Protein AF-A0A6L9ZX50-F1 (afdb_monomer)

Mean predicted aligned error: 3.24 Å

Solvent-accessible surface area (backbone atoms only — not comparable to full-atom values): 5905 Å² total; per-residue (Å²): 108,73,70,60,54,52,48,38,50,58,24,48,79,67,80,41,84,54,72,49,71,52,79,71,46,75,62,56,66,81,46,69,87,58,49,67,60,53,54,52,46,43,59,55,34,51,75,70,76,34,51,67,45,72,50,47,69,59,45,57,71,70,50,54,82,94,50,52,71,63,31,37,46,92,94,71,77,43,61,22,76,63,24,48,53,51,52,51,52,56,48,49,54,54,55,61,77,73,110

Nearest PDB structures (foldseek):
  2j5v-assembly1_A  TM=5.527E-01  e=7.406E-01  Escherichia coli
  2j5t-assembly1_C  TM=6.565E-01  e=1.558E+00  Escherichia coli
  8zpj-assembly1_A-1  TM=4.129E-01  e=9.705E-01  Escherichia coli K-12
  2j5t-assembly1_D  TM=4.198E-01  e=1.783E+00  Escherichia coli

pLDDT: mean 93.79, std 6.46, range [61.06, 98.12]

Secondary structure (DSSP, 8-state):
-HHHHHHHHHHHHTT---EEEEPPPHHHHH--TTHHHHHHHHHHHHHTT-EEEE-HHHHHHHS-GGGGGGTB-SSSS-B-HHHHHHHHHHHHHHHHTT-

Radius of gyration: 14.9 Å; Cα contacts (8 Å, |Δi|>4): 79; chains: 1; bounding box: 34×26×36 Å

Structure (mmCIF, N/CA/C/O backbone):
data_AF-A0A6L9ZX50-F1
#
_entry.id   AF-A0A6L9ZX50-F1
#
loop_
_atom_site.group_PDB
_atom_site.id
_atom_site.type_symbol
_atom_site.label_atom_id
_atom_site.label_alt_id
_atom_site.label_comp_id
_atom_site.label_asym_id
_atom_site.label_entity_id
_atom_site.label_seq_id
_atom_site.pdbx_PDB_ins_code
_atom_site.Cartn_x
_atom_site.Cartn_y
_atom_site.Cartn_z
_atom_site.occupancy
_atom_site.B_iso_or_equiv
_atom_site.auth_seq_id
_atom_site.auth_comp_id
_atom_site.auth_asym_id
_atom_site.auth_atom_id
_atom_site.pdbx_PDB_model_num
ATOM 1 N N . MET A 1 1 ? -9.830 13.287 11.536 1.00 79.94 1 MET A N 1
ATOM 2 C CA . MET A 1 1 ? -10.415 13.506 10.193 1.00 79.94 1 MET A CA 1
ATOM 3 C C . MET A 1 1 ? -11.678 12.660 10.127 1.00 79.94 1 MET A C 1
ATOM 5 O O . MET A 1 1 ? -11.554 11.446 10.211 1.00 79.94 1 MET A O 1
ATOM 9 N N . LYS A 1 2 ? -12.868 13.279 10.061 1.00 90.88 2 LYS A N 1
ATOM 10 C CA . LYS A 1 2 ? -14.145 12.653 10.468 1.00 90.88 2 LYS A CA 1
ATOM 11 C C . LYS A 1 2 ? -14.417 11.275 9.841 1.00 90.88 2 LYS A C 1
ATOM 13 O O . LYS A 1 2 ? -14.756 10.349 10.560 1.00 90.88 2 LYS A O 1
ATOM 18 N N . ILE A 1 3 ? -14.152 11.114 8.543 1.00 95.00 3 ILE A N 1
ATOM 19 C CA . ILE A 1 3 ? -14.390 9.844 7.840 1.00 95.00 3 ILE A CA 1
ATOM 20 C C . ILE A 1 3 ? -13.577 8.665 8.402 1.00 95.00 3 ILE A C 1
ATOM 22 O O . ILE A 1 3 ? -14.107 7.572 8.546 1.00 95.00 3 ILE A O 1
ATOM 26 N N . PHE A 1 4 ? -12.304 8.863 8.758 1.00 95.75 4 PHE A N 1
ATOM 27 C CA . PHE A 1 4 ? -11.476 7.773 9.285 1.00 95.75 4 PHE A CA 1
ATOM 28 C C . PHE A 1 4 ? -11.832 7.419 10.725 1.00 95.75 4 PHE A C 1
ATOM 30 O O . PHE A 1 4 ? -11.737 6.258 11.102 1.00 95.75 4 PHE A O 1
ATOM 37 N N . GLU A 1 5 ? -12.265 8.402 11.512 1.00 94.50 5 GLU A N 1
ATOM 38 C CA . GLU A 1 5 ? -12.755 8.170 12.873 1.00 94.50 5 GLU A CA 1
ATOM 39 C C . GLU A 1 5 ? -14.034 7.324 12.844 1.00 94.50 5 GLU A C 1
ATOM 41 O O . GLU A 1 5 ? -14.103 6.305 13.526 1.00 94.50 5 GLU A O 1
ATOM 46 N N . GLU A 1 6 ? -14.991 7.683 11.984 1.00 96.69 6 GLU A N 1
ATOM 47 C CA . GLU A 1 6 ? -16.233 6.926 11.790 1.00 96.69 6 GLU A CA 1
ATOM 48 C C . GLU A 1 6 ? -15.957 5.506 11.273 1.00 96.69 6 GLU A C 1
ATOM 50 O O . GLU A 1 6 ? -16.519 4.534 11.773 1.00 96.69 6 GLU A O 1
ATOM 55 N N . LEU A 1 7 ? -15.041 5.348 10.310 1.00 97.06 7 LEU A N 1
ATOM 56 C CA . LEU A 1 7 ? -14.644 4.023 9.826 1.00 97.06 7 LEU A CA 1
ATOM 57 C C . LEU A 1 7 ? -13.961 3.189 10.917 1.00 97.06 7 LEU A C 1
ATOM 59 O O . LEU A 1 7 ? -14.174 1.977 10.973 1.00 97.06 7 LEU A O 1
ATOM 63 N N . ALA A 1 8 ? -13.146 3.804 11.775 1.00 96.06 8 ALA A N 1
ATOM 64 C CA . ALA A 1 8 ? -12.495 3.107 12.878 1.00 96.06 8 ALA A CA 1
ATOM 65 C C . ALA A 1 8 ? -13.513 2.643 13.930 1.00 96.06 8 ALA A C 1
ATOM 67 O O . ALA A 1 8 ? -13.391 1.530 14.439 1.00 96.06 8 ALA A O 1
ATOM 68 N N . GLU A 1 9 ? -14.528 3.460 14.221 1.00 96.44 9 GLU A N 1
ATOM 69 C CA . GLU A 1 9 ? -15.642 3.101 15.105 1.00 96.44 9 GLU A CA 1
ATOM 70 C C . GLU A 1 9 ? -16.446 1.927 14.534 1.00 96.44 9 GLU A C 1
ATOM 72 O O . GLU A 1 9 ? -16.561 0.892 15.187 1.00 96.44 9 GLU A O 1
ATOM 77 N N . ILE A 1 10 ? -16.866 2.010 13.266 1.00 97.44 10 ILE A N 1
ATOM 78 C CA . ILE A 1 10 ? -17.604 0.932 12.585 1.00 97.44 10 ILE A CA 1
ATOM 79 C C . ILE A 1 10 ? -16.823 -0.390 12.590 1.00 97.44 10 ILE A C 1
ATOM 81 O O . ILE A 1 10 ? -17.414 -1.460 12.751 1.00 97.44 10 ILE A O 1
ATOM 85 N N . ASN A 1 11 ? -15.505 -0.350 12.368 1.00 97.56 11 ASN A N 1
ATOM 86 C CA . ASN A 1 11 ? -14.684 -1.561 12.395 1.00 97.56 11 ASN A CA 1
ATOM 87 C C . ASN A 1 11 ? -14.562 -2.122 13.816 1.00 97.56 11 ASN A C 1
ATOM 89 O O . ASN A 1 11 ? -14.713 -3.331 13.996 1.00 97.56 11 ASN A O 1
ATOM 93 N N . ARG A 1 12 ? -14.385 -1.264 14.826 1.00 95.88 12 ARG A N 1
ATOM 94 C CA . ARG A 1 12 ? -14.333 -1.681 16.233 1.00 95.88 12 ARG A CA 1
ATOM 95 C C . ARG A 1 12 ? -15.629 -2.358 16.675 1.00 95.88 12 ARG A C 1
ATOM 97 O O . ARG A 1 12 ? -15.565 -3.415 17.297 1.00 95.88 12 ARG A O 1
ATOM 104 N N . ASP A 1 13 ? -16.779 -1.814 16.285 1.00 97.88 13 ASP A N 1
ATOM 105 C CA . ASP A 1 13 ? -18.097 -2.400 16.568 1.00 97.88 13 ASP A CA 1
ATOM 106 C C . ASP A 1 13 ? -18.267 -3.793 15.940 1.00 97.88 13 ASP A C 1
ATOM 108 O O . ASP A 1 13 ? -19.018 -4.631 16.439 1.00 97.88 13 ASP A O 1
ATOM 112 N N . LYS A 1 14 ? -17.530 -4.068 14.859 1.00 97.62 14 LYS A N 1
ATOM 113 C CA . LYS A 1 14 ? -17.471 -5.367 14.174 1.00 97.62 14 LYS A CA 1
ATOM 114 C C . LYS A 1 14 ? -16.318 -6.255 14.647 1.00 97.62 14 LYS A C 1
ATOM 116 O O . LYS A 1 14 ? -16.008 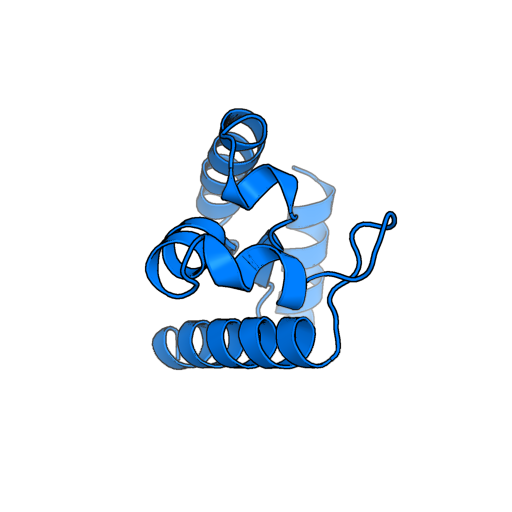-7.244 13.984 1.00 97.62 14 LYS A O 1
ATOM 121 N N . ASN A 1 15 ? -15.663 -5.908 15.755 1.00 96.81 15 ASN A N 1
ATOM 122 C CA . ASN A 1 15 ? -14.480 -6.599 16.268 1.00 96.81 15 ASN A CA 1
ATOM 123 C C . ASN A 1 15 ? -13.367 -6.747 15.205 1.00 96.81 15 ASN A C 1
ATOM 125 O O . ASN A 1 15 ? -12.716 -7.783 15.099 1.00 96.81 15 ASN A O 1
ATOM 129 N N . SER A 1 16 ? -13.211 -5.715 14.372 1.00 95.75 16 SER A N 1
ATOM 130 C CA . SER A 1 16 ? -12.234 -5.615 13.287 1.00 95.75 16 SER A CA 1
ATOM 131 C C . SER A 1 16 ? -11.312 -4.415 13.511 1.00 95.75 16 SER A C 1
ATOM 133 O O . SER A 1 16 ? -11.706 -3.408 14.102 1.00 95.75 16 SER A O 1
ATOM 135 N N . THR A 1 17 ? -10.086 -4.495 13.000 1.00 94.12 17 THR A N 1
ATOM 136 C CA . THR A 1 17 ? -9.115 -3.394 13.054 1.00 94.12 17 THR A CA 1
ATOM 137 C C . THR A 1 17 ? -9.097 -2.658 11.720 1.00 94.12 17 THR A C 1
ATOM 139 O O . THR A 1 17 ? -8.931 -3.280 10.672 1.00 94.12 17 THR A O 1
ATOM 142 N N . LEU A 1 18 ? -9.241 -1.329 11.745 1.00 96.31 18 LEU A N 1
ATOM 143 C CA . LEU A 1 18 ? -9.042 -0.509 10.552 1.00 96.31 18 LEU A CA 1
ATOM 144 C C . LEU A 1 18 ? -7.542 -0.308 10.301 1.00 96.31 18 LEU A C 1
ATOM 146 O O . LEU A 1 18 ? -6.842 0.268 11.134 1.00 96.31 18 LEU A O 1
ATOM 150 N N . VAL A 1 19 ? -7.091 -0.718 9.117 1.00 96.38 19 VAL A N 1
ATOM 151 C CA . VAL A 1 19 ? -5.755 -0.433 8.585 1.00 96.38 19 VAL A CA 1
ATOM 152 C C . VAL A 1 19 ? -5.917 0.398 7.315 1.00 96.38 19 VAL A C 1
ATOM 154 O O . VAL A 1 19 ? -6.666 0.021 6.415 1.00 96.38 19 VAL A O 1
ATOM 157 N N . VAL A 1 20 ? -5.239 1.542 7.246 1.00 96.75 20 VAL A N 1
ATOM 158 C CA . VAL A 1 20 ? -5.212 2.416 6.067 1.00 96.75 20 VAL A CA 1
ATOM 159 C C . VAL A 1 20 ? -3.880 2.224 5.359 1.00 96.75 20 VAL A C 1
ATOM 161 O O . VAL A 1 20 ? -2.832 2.296 5.990 1.00 96.75 20 VAL A O 1
ATOM 164 N N . ILE A 1 21 ? -3.912 1.986 4.051 1.00 96.00 21 ILE A N 1
ATOM 165 C CA . ILE A 1 21 ? -2.718 1.665 3.266 1.00 96.00 21 ILE A CA 1
ATOM 166 C C . ILE A 1 21 ? -2.558 2.706 2.164 1.00 96.00 21 ILE A C 1
ATOM 168 O O . ILE A 1 21 ? -3.503 2.969 1.418 1.00 96.00 21 ILE A O 1
ATOM 172 N N . TYR A 1 22 ? -1.360 3.270 2.040 1.00 95.12 22 TYR A N 1
ATOM 173 C CA . TYR A 1 22 ? -0.955 4.028 0.866 1.00 95.12 22 TYR A CA 1
ATOM 174 C C . TYR A 1 22 ? -0.285 3.087 -0.134 1.00 95.12 22 TYR A C 1
ATOM 176 O O . TYR A 1 22 ? 0.826 2.596 0.083 1.00 95.12 22 TYR A O 1
ATOM 184 N N . LEU A 1 23 ? -0.992 2.833 -1.232 1.00 94.00 23 LEU A N 1
ATOM 185 C CA . LEU A 1 23 ? -0.516 2.020 -2.341 1.00 94.00 23 LEU A CA 1
ATOM 186 C C . LEU A 1 23 ? 0.341 2.879 -3.291 1.00 94.00 23 LEU A C 1
ATOM 188 O O . LEU A 1 23 ? -0.169 3.873 -3.812 1.00 94.00 23 LEU A O 1
ATOM 192 N N . PRO A 1 24 ? 1.625 2.532 -3.520 1.00 93.50 24 PRO A N 1
ATOM 193 C CA . PRO A 1 24 ? 2.521 3.330 -4.353 1.00 93.50 24 PRO A CA 1
ATOM 194 C C . PRO A 1 24 ? 2.079 3.400 -5.809 1.00 93.50 24 PRO A C 1
ATOM 196 O O . PRO A 1 24 ? 1.699 2.388 -6.396 1.00 93.50 24 PRO A O 1
ATOM 199 N N . THR A 1 25 ? 2.236 4.563 -6.426 1.00 92.31 25 THR A N 1
ATOM 200 C CA . THR A 1 25 ? 2.161 4.727 -7.880 1.00 92.31 25 THR A CA 1
ATOM 201 C C . THR A 1 25 ? 3.549 4.649 -8.518 1.00 92.31 25 THR A C 1
ATOM 203 O O . THR A 1 25 ? 4.578 4.634 -7.840 1.00 92.31 25 THR A O 1
ATOM 206 N N . ARG A 1 26 ? 3.598 4.645 -9.855 1.00 92.50 26 ARG A N 1
ATOM 207 C CA . ARG A 1 26 ? 4.861 4.733 -10.601 1.00 92.50 26 ARG A CA 1
ATOM 208 C C . ARG A 1 26 ? 5.641 6.005 -10.261 1.00 92.50 26 ARG A C 1
ATOM 210 O O . ARG A 1 26 ? 6.856 5.952 -10.108 1.00 92.50 26 ARG A O 1
ATOM 217 N N . PHE A 1 27 ? 4.955 7.139 -10.130 1.00 91.06 27 PHE A N 1
ATOM 218 C CA . PHE A 1 27 ? 5.595 8.422 -9.826 1.00 91.06 27 PHE A CA 1
ATOM 219 C C . PHE A 1 27 ? 6.239 8.417 -8.444 1.00 91.06 27 PHE A C 1
ATOM 221 O O . PHE A 1 27 ? 7.364 8.883 -8.290 1.00 91.06 27 PHE A O 1
ATOM 228 N N . ASP A 1 28 ? 5.581 7.776 -7.481 1.00 93.31 28 ASP A N 1
ATOM 229 C CA . ASP A 1 28 ? 6.107 7.615 -6.131 1.00 93.31 28 ASP A CA 1
ATOM 230 C C . ASP A 1 28 ? 7.403 6.800 -6.074 1.00 93.31 28 ASP A C 1
ATOM 232 O O . ASP A 1 28 ? 8.129 6.861 -5.086 1.00 93.31 28 ASP A O 1
ATOM 236 N N . TYR A 1 29 ? 7.728 6.014 -7.100 1.00 94.12 29 TYR A N 1
ATOM 237 C CA . TYR A 1 29 ? 9.017 5.336 -7.132 1.00 94.12 29 TYR A CA 1
ATOM 238 C C . TYR A 1 29 ? 10.165 6.327 -7.381 1.00 94.12 29 TYR A C 1
ATOM 240 O O . TYR A 1 29 ? 11.206 6.243 -6.732 1.00 94.12 29 TYR A O 1
ATOM 248 N N . TYR A 1 30 ? 9.962 7.282 -8.292 1.00 92.25 30 TYR A N 1
ATOM 249 C CA . TYR A 1 30 ? 11.009 8.184 -8.781 1.00 92.25 30 TYR A CA 1
ATOM 250 C C . TYR A 1 30 ? 11.062 9.534 -8.064 1.00 92.25 30 TYR A C 1
ATOM 252 O O . TYR A 1 30 ? 12.113 10.175 -8.058 1.00 92.25 30 TYR A O 1
ATOM 260 N N . GLY A 1 31 ? 9.945 9.977 -7.493 1.00 92.50 31 GLY A N 1
ATOM 261 C CA . GLY A 1 31 ? 9.793 11.312 -6.931 1.00 92.50 31 GLY A CA 1
ATOM 262 C C . GLY A 1 31 ? 9.104 11.311 -5.572 1.00 92.50 31 GLY A C 1
ATOM 263 O O . GLY A 1 31 ? 8.565 10.305 -5.122 1.00 92.50 31 GLY A O 1
ATOM 264 N N . ASN A 1 32 ? 9.175 12.449 -4.889 1.00 95.19 32 ASN A N 1
ATOM 265 C CA . ASN A 1 32 ? 8.717 12.640 -3.509 1.00 95.19 32 ASN A CA 1
ATOM 266 C C . ASN A 1 32 ? 7.510 13.593 -3.429 1.00 95.19 32 ASN A C 1
ATOM 268 O O . ASN A 1 32 ? 7.250 14.210 -2.398 1.00 95.19 32 ASN A O 1
ATOM 272 N N . GLU A 1 33 ? 6.780 13.771 -4.529 1.00 93.00 33 GLU A N 1
ATOM 273 C CA . GLU A 1 33 ? 5.680 14.733 -4.640 1.00 93.00 33 GLU A CA 1
ATOM 274 C C . GLU A 1 33 ? 4.528 14.417 -3.671 1.00 93.00 33 GLU A C 1
ATOM 276 O O . GLU A 1 33 ? 3.821 15.324 -3.225 1.00 93.00 33 GLU A O 1
ATOM 281 N N . SER A 1 34 ? 4.352 13.144 -3.312 1.00 93.06 34 SER A N 1
ATOM 282 C CA . SER A 1 34 ? 3.334 12.679 -2.367 1.00 93.06 34 SER A CA 1
ATOM 283 C C . SER A 1 34 ? 3.755 12.771 -0.893 1.00 93.06 34 SER A C 1
ATOM 285 O O . SER A 1 34 ? 2.890 12.642 -0.019 1.00 93.06 34 SER A O 1
ATOM 287 N N . ASP A 1 35 ? 5.034 13.047 -0.588 1.00 95.19 35 ASP A N 1
ATOM 288 C CA . ASP A 1 35 ? 5.589 13.005 0.776 1.00 95.19 35 ASP A CA 1
ATOM 289 C C . ASP A 1 35 ? 4.785 13.862 1.753 1.00 95.19 35 ASP A C 1
ATOM 291 O O . ASP A 1 35 ? 4.450 13.407 2.848 1.00 95.19 35 ASP A O 1
ATOM 295 N N . PHE A 1 36 ? 4.429 15.084 1.343 1.00 95.31 36 PHE A N 1
ATOM 296 C CA . PHE A 1 36 ? 3.680 16.013 2.187 1.00 95.31 36 PHE A CA 1
ATOM 297 C C . PHE A 1 36 ? 2.358 15.405 2.671 1.00 95.31 36 PHE A C 1
ATOM 299 O O . PHE A 1 36 ? 2.063 15.416 3.868 1.00 95.31 36 PHE A O 1
ATOM 306 N N . TRP A 1 37 ? 1.560 14.854 1.754 1.00 92.56 37 TRP A N 1
ATOM 307 C CA . TRP A 1 37 ? 0.247 14.307 2.092 1.00 92.56 37 TRP A CA 1
ATOM 308 C C . TRP A 1 37 ? 0.353 12.999 2.867 1.00 92.56 37 TRP A C 1
ATOM 310 O O . TRP A 1 37 ? -0.398 12.808 3.822 1.00 92.56 37 TRP A O 1
ATOM 320 N N . ARG A 1 38 ? 1.305 12.130 2.517 1.00 95.12 38 ARG A N 1
ATOM 321 C CA . ARG A 1 38 ? 1.565 10.877 3.238 1.00 95.12 38 ARG A CA 1
ATOM 322 C C . ARG A 1 38 ? 1.978 11.115 4.685 1.00 95.12 38 ARG A C 1
ATOM 324 O O . ARG A 1 38 ? 1.390 10.535 5.591 1.00 95.12 38 ARG A O 1
ATOM 331 N N . GLN A 1 39 ? 2.949 12.000 4.912 1.00 95.62 39 GLN A N 1
ATOM 332 C CA . GLN A 1 39 ? 3.426 12.336 6.257 1.00 95.62 39 GLN A CA 1
ATOM 333 C C . GLN A 1 39 ? 2.322 13.019 7.069 1.00 95.62 39 GLN A C 1
ATOM 335 O O . GLN A 1 39 ? 2.129 12.717 8.247 1.00 95.62 39 GLN A O 1
ATOM 340 N N . TYR A 1 40 ? 1.544 13.902 6.434 1.00 95.69 40 TYR A N 1
ATOM 341 C CA . TYR A 1 40 ? 0.368 14.492 7.065 1.00 95.69 40 TYR A CA 1
ATOM 342 C C . TYR A 1 40 ? -0.650 13.421 7.483 1.00 95.69 40 TYR A C 1
ATOM 344 O O . TYR A 1 40 ? -1.132 13.448 8.617 1.00 95.69 40 TYR A O 1
ATOM 352 N N . LEU A 1 41 ? -0.973 12.476 6.593 1.00 95.19 41 LEU A N 1
ATOM 353 C CA . LEU A 1 41 ? -1.903 11.383 6.874 1.00 95.19 41 LEU A CA 1
ATOM 354 C C . LEU A 1 41 ? -1.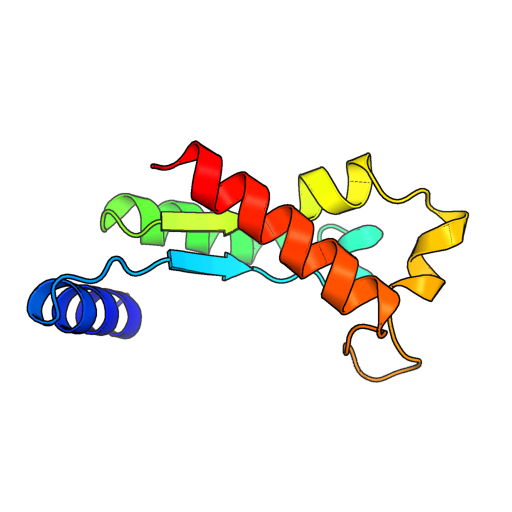393 10.481 7.992 1.00 95.1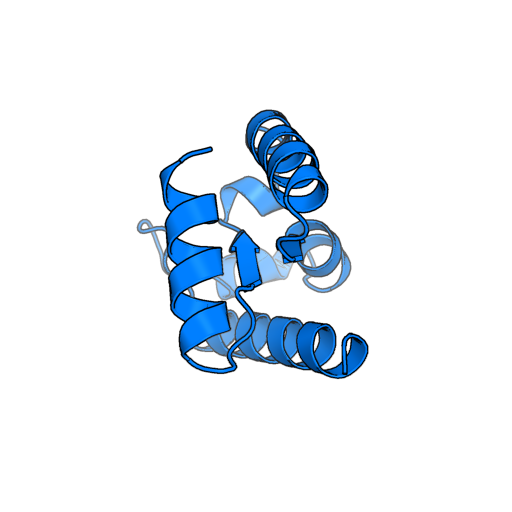9 41 LEU A C 1
ATOM 356 O O . LEU A 1 41 ? -2.163 10.211 8.909 1.00 95.19 41 LEU A O 1
ATOM 360 N N . GLN A 1 42 ? -0.117 10.098 7.967 1.00 95.94 42 GLN A N 1
ATOM 361 C CA . GLN A 1 42 ? 0.513 9.307 9.020 1.00 95.94 42 GLN A CA 1
ATOM 362 C C . GLN A 1 42 ? 0.299 9.954 10.393 1.00 95.94 42 GLN A C 1
ATOM 364 O O . GLN A 1 42 ? -0.342 9.367 11.264 1.00 95.94 42 GLN A O 1
ATOM 369 N N . VAL A 1 43 ? 0.716 11.215 10.553 1.00 96.25 43 VAL A N 1
ATOM 370 C CA . VAL A 1 43 ? 0.580 11.951 11.822 1.00 96.25 43 VAL A CA 1
ATOM 371 C C . VAL A 1 43 ? -0.884 12.062 12.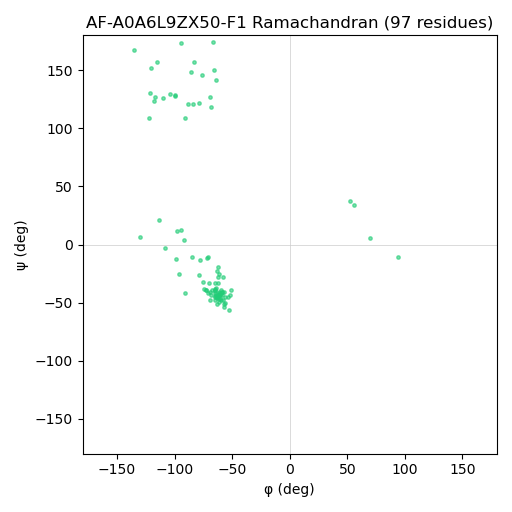258 1.00 96.25 43 VAL A C 1
ATOM 373 O O . VAL A 1 43 ? -1.200 11.978 13.449 1.00 96.25 43 VAL A O 1
ATOM 376 N N . LYS A 1 44 ? -1.809 12.283 11.314 1.00 95.69 44 LYS A N 1
ATOM 377 C CA . LYS A 1 44 ? -3.237 12.377 11.639 1.00 95.69 44 LYS A CA 1
ATOM 378 C C . LYS A 1 44 ? -3.809 11.035 12.072 1.00 95.69 44 LYS A C 1
ATOM 380 O O . LYS A 1 44 ? -4.513 11.012 13.074 1.00 95.69 44 LYS A O 1
ATOM 385 N N . LEU A 1 45 ? -3.542 9.958 11.348 1.00 96.62 45 LEU A N 1
ATOM 386 C CA . LEU A 1 45 ? -4.099 8.634 11.621 1.00 96.62 45 LEU A CA 1
ATOM 387 C C . LEU A 1 45 ? -3.541 8.042 12.918 1.00 96.62 45 LEU A C 1
ATOM 389 O O . LEU A 1 45 ? -4.324 7.589 13.754 1.00 96.62 45 LEU A O 1
ATOM 393 N N . GLU A 1 46 ? -2.233 8.169 13.152 1.00 94.44 46 GLU A N 1
ATOM 394 C CA . GLU A 1 46 ? -1.582 7.721 14.389 1.00 94.44 46 GLU A CA 1
ATOM 395 C C . GLU A 1 46 ? -2.173 8.412 15.625 1.00 94.44 46 GLU A C 1
ATOM 397 O O . GLU A 1 46 ? -2.467 7.756 16.624 1.00 94.44 46 GLU A O 1
ATOM 402 N N . LYS A 1 47 ? -2.465 9.722 15.549 1.00 94.62 47 LYS A N 1
ATOM 403 C CA . LYS A 1 47 ? -3.131 10.458 16.641 1.00 94.62 47 LYS A CA 1
ATOM 404 C C . LYS A 1 47 ? -4.496 9.862 17.018 1.00 94.62 47 LYS A C 1
ATOM 406 O O . LYS A 1 47 ? -4.943 10.020 18.154 1.00 94.62 47 LYS A O 1
ATOM 411 N N . HIS A 1 48 ? -5.168 9.213 16.073 1.00 93.06 48 HIS A N 1
ATOM 412 C CA . HIS A 1 48 ? -6.461 8.562 16.278 1.00 93.06 48 HIS A CA 1
ATOM 413 C C . HIS A 1 48 ? -6.340 7.047 16.526 1.00 93.06 48 HIS A C 1
ATOM 415 O O . HIS A 1 48 ? -7.361 6.364 16.549 1.00 93.06 48 HIS A O 1
ATOM 421 N N . ASN A 1 49 ? -5.126 6.530 16.760 1.00 92.81 49 ASN A N 1
ATOM 422 C CA . ASN A 1 49 ? -4.825 5.100 16.906 1.00 92.81 49 ASN A CA 1
ATOM 423 C C . ASN A 1 49 ? -5.272 4.262 15.695 1.00 92.81 49 ASN A C 1
ATOM 425 O O . ASN A 1 49 ? -5.715 3.125 15.849 1.00 92.81 49 ASN A O 1
ATOM 429 N N . ILE A 1 50 ? -5.197 4.834 14.492 1.00 96.50 50 ILE A N 1
ATOM 430 C CA . ILE A 1 50 ? -5.474 4.129 13.240 1.00 96.50 50 ILE A CA 1
ATOM 431 C C . ILE A 1 50 ? -4.137 3.741 12.621 1.00 96.50 50 ILE A C 1
ATOM 433 O O . ILE A 1 50 ? -3.266 4.592 12.441 1.00 96.50 50 ILE A O 1
ATOM 437 N N . ILE A 1 51 ? -3.988 2.459 12.289 1.00 95.38 51 ILE A N 1
ATOM 438 C CA . ILE A 1 51 ? -2.773 1.936 11.664 1.00 95.38 51 ILE A CA 1
ATOM 439 C C . ILE A 1 51 ? -2.681 2.498 10.244 1.00 95.38 51 ILE A C 1
ATOM 441 O O . ILE A 1 51 ? -3.625 2.369 9.460 1.00 95.38 51 ILE A O 1
ATOM 445 N N . TYR A 1 52 ? -1.540 3.103 9.921 1.00 96.62 52 TYR A N 1
ATOM 446 C CA . TYR A 1 52 ? -1.218 3.594 8.588 1.00 96.62 52 TYR A CA 1
ATOM 447 C C . TYR A 1 52 ? 0.011 2.863 8.049 1.00 96.62 52 TYR A C 1
ATOM 449 O O . TYR A 1 52 ? 1.062 2.862 8.685 1.00 96.62 52 TYR A O 1
ATOM 457 N N . LEU A 1 53 ? -0.140 2.235 6.886 1.00 96.50 53 LEU A N 1
ATOM 458 C CA . LEU A 1 53 ? 0.916 1.523 6.180 1.00 96.50 53 LEU A CA 1
ATOM 459 C C . LEU A 1 53 ? 1.305 2.275 4.916 1.00 96.50 53 LEU A C 1
ATOM 461 O O . LEU A 1 53 ? 0.467 2.544 4.058 1.00 96.50 53 LEU A O 1
ATOM 465 N N . ASP A 1 54 ? 2.593 2.562 4.788 1.00 95.88 54 ASP A N 1
ATOM 466 C CA . ASP A 1 54 ? 3.167 3.257 3.646 1.00 95.88 54 ASP A CA 1
ATOM 467 C C . ASP A 1 54 ? 4.241 2.383 3.007 1.00 95.88 54 ASP A C 1
ATOM 469 O O . ASP A 1 54 ? 5.298 2.174 3.589 1.00 95.88 54 ASP A O 1
ATOM 473 N N . LEU A 1 55 ? 3.959 1.852 1.817 1.00 95.88 55 LEU A N 1
ATOM 474 C CA . LEU A 1 55 ? 4.774 0.787 1.221 1.00 95.88 55 LEU A CA 1
ATOM 475 C C . LEU A 1 55 ? 5.902 1.299 0.312 1.00 95.88 55 LEU A C 1
ATOM 477 O O . LEU A 1 55 ? 6.570 0.509 -0.353 1.00 95.88 55 LEU A O 1
ATOM 481 N N . ILE A 1 56 ? 6.101 2.615 0.207 1.00 95.50 56 ILE A N 1
ATOM 482 C CA . ILE A 1 56 ? 7.006 3.197 -0.802 1.00 95.50 56 ILE A CA 1
ATOM 483 C C . ILE A 1 56 ? 8.473 2.983 -0.451 1.00 95.50 56 ILE A C 1
ATOM 485 O O . ILE A 1 56 ? 9.279 2.744 -1.350 1.00 95.50 56 ILE A O 1
ATOM 489 N N . ALA A 1 57 ? 8.838 3.076 0.829 1.00 95.06 57 ALA A N 1
ATOM 490 C CA . ALA A 1 57 ? 10.227 2.904 1.242 1.00 95.06 57 ALA A CA 1
ATOM 491 C C . ALA A 1 57 ? 10.705 1.477 0.931 1.00 95.06 57 ALA A C 1
ATOM 493 O O . ALA A 1 57 ? 11.763 1.280 0.332 1.00 95.06 57 ALA A O 1
ATOM 494 N N . GLU A 1 58 ? 9.884 0.486 1.263 1.00 96.31 58 GLU A N 1
ATOM 495 C CA . GLU A 1 58 ? 10.092 -0.924 0.966 1.00 96.31 58 GLU A CA 1
ATOM 496 C C . GLU A 1 58 ? 10.059 -1.185 -0.537 1.00 96.31 58 GLU A C 1
ATOM 498 O O . GLU A 1 58 ? 10.939 -1.872 -1.053 1.00 96.31 58 GLU A O 1
ATOM 503 N N . PHE A 1 59 ? 9.106 -0.597 -1.262 1.00 96.31 59 PHE A N 1
ATOM 504 C CA . PHE A 1 59 ? 9.028 -0.712 -2.715 1.00 96.31 59 PHE A CA 1
ATOM 505 C C . PHE A 1 59 ? 10.318 -0.234 -3.397 1.00 96.31 59 PHE A C 1
ATOM 507 O O . PHE A 1 59 ? 10.918 -0.991 -4.162 1.00 96.31 59 PHE A O 1
ATOM 514 N N . ARG A 1 60 ? 10.795 0.972 -3.063 1.00 96.56 60 ARG A N 1
ATOM 515 C CA . ARG A 1 60 ? 12.056 1.533 -3.580 1.00 96.56 60 ARG A CA 1
ATOM 516 C C . ARG A 1 60 ? 13.276 0.708 -3.184 1.00 96.56 60 ARG A C 1
ATOM 518 O O . ARG A 1 60 ? 14.240 0.632 -3.937 1.00 96.56 60 ARG A O 1
ATOM 525 N N . LYS A 1 61 ? 13.248 0.099 -1.998 1.00 97.19 61 LYS A N 1
ATOM 526 C CA . LYS A 1 61 ? 14.337 -0.747 -1.501 1.00 97.19 61 LYS A CA 1
ATOM 527 C C . LYS A 1 61 ? 14.400 -2.098 -2.217 1.00 97.19 61 LYS A C 1
ATOM 529 O O . LYS A 1 61 ? 15.498 -2.603 -2.437 1.00 97.19 61 LYS A O 1
ATOM 534 N N . ILE A 1 62 ? 13.252 -2.710 -2.510 1.00 97.56 62 ILE A N 1
ATOM 535 C CA . ILE A 1 62 ? 13.177 -4.092 -3.008 1.00 97.56 62 ILE A CA 1
ATOM 536 C C . ILE A 1 62 ? 13.206 -4.150 -4.535 1.00 97.56 62 ILE A C 1
ATOM 538 O O . ILE A 1 62 ? 13.869 -5.025 -5.091 1.00 97.56 62 ILE A O 1
ATOM 542 N N . ILE A 1 63 ? 12.489 -3.257 -5.222 1.00 97.06 63 ILE A N 1
ATOM 543 C CA . ILE A 1 63 ? 12.410 -3.266 -6.684 1.00 97.06 63 ILE A CA 1
ATOM 544 C C . ILE A 1 63 ? 13.552 -2.425 -7.256 1.00 97.06 63 ILE A C 1
ATOM 546 O O . ILE A 1 63 ? 13.607 -1.234 -6.963 1.00 97.06 63 ILE A O 1
ATOM 550 N N . PRO A 1 64 ? 14.447 -2.997 -8.083 1.00 96.00 64 PRO A N 1
ATOM 551 C CA . PRO A 1 64 ? 15.466 -2.231 -8.798 1.00 96.00 64 PRO A CA 1
ATOM 552 C C . PRO A 1 64 ? 14.858 -1.284 -9.840 1.00 96.00 64 PRO A C 1
ATOM 554 O O . PRO A 1 64 ? 13.835 -1.615 -10.446 1.00 96.00 64 PRO A O 1
ATOM 557 N N . ASN A 1 65 ? 15.528 -0.156 -10.106 1.00 94.38 65 ASN A N 1
ATOM 558 C CA . ASN A 1 65 ? 15.067 0.881 -11.041 1.00 94.38 65 ASN A CA 1
ATOM 559 C C . ASN A 1 65 ? 14.676 0.311 -12.418 1.00 94.38 65 ASN A C 1
ATOM 561 O O . ASN A 1 65 ? 13.687 0.738 -13.010 1.00 94.38 65 ASN A O 1
ATOM 565 N N . GLU A 1 66 ? 15.433 -0.661 -12.931 1.00 95.00 66 GLU A N 1
ATOM 566 C CA . GLU A 1 66 ? 15.218 -1.281 -14.241 1.00 95.00 66 GLU A CA 1
ATOM 567 C C . GLU A 1 66 ? 13.988 -2.202 -14.309 1.00 95.00 66 GLU A C 1
ATOM 569 O O . GLU A 1 66 ? 13.576 -2.592 -15.400 1.00 95.00 66 GLU A O 1
ATOM 574 N N . LYS A 1 67 ? 13.391 -2.547 -13.161 1.00 95.38 67 LYS A N 1
ATOM 575 C CA . LYS A 1 67 ? 12.200 -3.407 -13.059 1.00 95.38 67 LYS A CA 1
ATOM 576 C C . LYS A 1 67 ? 10.928 -2.660 -12.669 1.00 95.38 67 LYS A C 1
ATOM 578 O O . LYS A 1 67 ? 9.865 -3.265 -12.612 1.00 95.38 67 LYS A O 1
ATOM 583 N N . VAL A 1 68 ? 10.999 -1.360 -12.406 1.00 94.50 68 VAL A N 1
ATOM 584 C CA . VAL A 1 68 ? 9.839 -0.574 -11.948 1.00 94.50 68 VAL A CA 1
ATOM 585 C C . VAL A 1 68 ? 8.699 -0.632 -12.950 1.00 94.50 68 VAL A C 1
ATOM 587 O O . VAL A 1 68 ? 7.553 -0.848 -12.574 1.00 94.50 68 VAL A O 1
ATOM 590 N N . GLU A 1 69 ? 9.016 -0.511 -14.236 1.00 93.06 69 GLU A N 1
ATOM 591 C CA . GLU A 1 69 ? 8.014 -0.524 -15.301 1.00 93.06 69 GLU A CA 1
ATOM 592 C C . GLU A 1 69 ? 7.257 -1.858 -15.379 1.00 93.06 69 GLU A C 1
ATOM 594 O O . GLU A 1 69 ? 6.118 -1.881 -15.822 1.00 93.06 69 GLU A O 1
ATOM 599 N N . THR A 1 70 ? 7.820 -2.970 -14.881 1.00 94.94 70 THR A N 1
ATOM 600 C CA . THR A 1 70 ? 7.113 -4.264 -14.868 1.00 94.94 70 THR A CA 1
ATOM 601 C C . THR A 1 70 ? 6.073 -4.367 -13.751 1.00 94.94 70 THR A C 1
ATOM 603 O O . THR A 1 70 ? 5.260 -5.292 -13.751 1.00 94.94 70 THR A O 1
ATOM 606 N N . VAL A 1 71 ? 6.100 -3.456 -12.773 1.00 95.88 71 VAL A N 1
ATOM 607 C CA . VAL A 1 71 ? 5.159 -3.408 -11.638 1.00 95.88 71 VAL A CA 1
ATOM 608 C C . VAL A 1 71 ? 3.822 -2.792 -12.053 1.00 95.88 71 VAL A C 1
ATOM 610 O O . VAL A 1 71 ? 2.787 -3.121 -11.474 1.00 95.88 71 VAL A O 1
ATOM 613 N N . PHE A 1 72 ? 3.815 -1.943 -13.077 1.00 94.88 72 PHE A N 1
ATOM 614 C CA . PHE A 1 72 ? 2.643 -1.177 -13.497 1.00 94.88 72 PHE A CA 1
ATOM 615 C C . PHE A 1 72 ? 2.171 -1.586 -14.892 1.00 94.88 72 PHE A C 1
ATOM 617 O O . PHE A 1 72 ? 2.933 -2.130 -15.689 1.00 94.88 72 PHE A O 1
ATOM 624 N N . LEU A 1 73 ? 0.896 -1.335 -15.176 1.00 92.31 73 LEU A N 1
ATOM 625 C CA . LEU A 1 73 ? 0.371 -1.322 -16.539 1.00 92.31 73 LEU A CA 1
ATOM 626 C C . LEU A 1 73 ? 0.639 0.051 -17.183 1.00 92.31 73 LEU A C 1
ATOM 628 O O . LEU A 1 73 ? 0.878 1.047 -16.492 1.00 92.31 73 LEU A O 1
ATOM 632 N N . GLU A 1 74 ? 0.666 0.100 -18.516 1.00 79.38 74 GLU A N 1
ATOM 633 C CA . GLU A 1 74 ? 0.933 1.341 -19.245 1.00 79.38 74 GLU A CA 1
ATOM 634 C C . GLU A 1 74 ? -0.211 2.359 -19.086 1.00 79.38 74 GLU A C 1
ATOM 636 O O . GLU A 1 74 ? -1.309 2.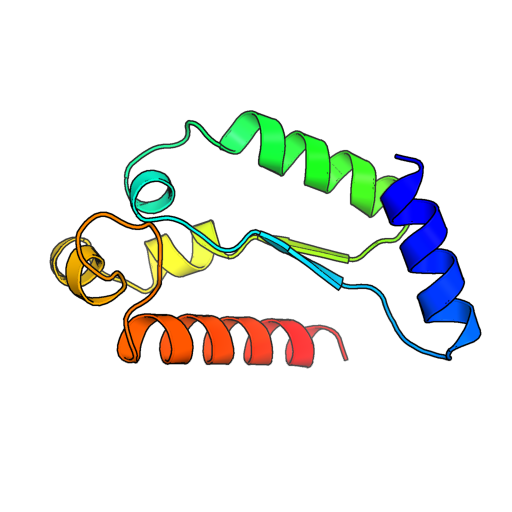163 -19.594 1.00 79.38 74 GLU A O 1
ATOM 641 N N . GLY A 1 75 ? 0.100 3.518 -18.494 1.00 65.19 75 GLY A N 1
ATOM 642 C CA . GLY A 1 75 ? -0.689 4.751 -18.635 1.00 65.19 75 GLY A CA 1
ATOM 643 C C . GLY A 1 75 ? -1.749 5.038 -17.565 1.00 65.19 75 GLY A C 1
ATOM 644 O O . GLY A 1 75 ? -2.240 6.162 -17.514 1.00 65.19 75 GLY A O 1
ATOM 645 N N . ASP A 1 76 ? -2.080 4.097 -16.689 1.00 61.06 76 ASP A N 1
ATOM 646 C CA . ASP A 1 76 ? -3.349 4.124 -15.942 1.00 61.06 76 ASP A CA 1
ATOM 647 C C . ASP A 1 76 ? -3.220 3.925 -14.421 1.00 61.06 76 ASP A C 1
ATOM 649 O O . ASP A 1 76 ? -4.217 3.890 -13.703 1.00 61.06 76 ASP A O 1
ATOM 653 N N . GLY A 1 77 ? -1.996 3.876 -13.889 1.00 73.31 77 GLY A N 1
ATOM 654 C CA . GLY A 1 77 ? -1.761 3.827 -12.438 1.00 73.31 77 GLY A CA 1
ATOM 655 C C . GLY A 1 77 ? -2.174 2.504 -11.781 1.00 73.31 77 GLY A C 1
ATOM 656 O O . GLY A 1 77 ? -2.091 2.377 -10.561 1.00 73.31 77 GLY A O 1
ATOM 657 N N . HIS A 1 78 ? -2.579 1.516 -12.581 1.00 91.81 78 HIS A N 1
ATOM 658 C CA . HIS A 1 78 ? -2.877 0.162 -12.141 1.00 91.81 78 HIS A CA 1
ATOM 659 C C . HIS A 1 78 ? -1.616 -0.705 -12.095 1.00 91.81 78 HIS A C 1
ATOM 661 O O . HIS A 1 78 ? -0.687 -0.547 -12.891 1.00 91.81 78 HIS A O 1
ATOM 667 N N . TYR A 1 79 ? -1.597 -1.662 -11.169 1.00 96.31 79 TYR A N 1
ATOM 668 C CA . TYR A 1 79 ? -0.545 -2.669 -11.097 1.00 96.31 79 TYR A CA 1
ATOM 669 C C . TYR A 1 79 ? -0.718 -3.743 -12.169 1.00 96.31 79 TYR A C 1
ATOM 671 O O . TYR A 1 79 ? -1.835 -4.165 -12.477 1.00 96.31 79 TYR A O 1
ATOM 679 N N . SER A 1 80 ? 0.406 -4.251 -12.671 1.00 96.56 80 SER A N 1
ATOM 680 C CA . SER A 1 80 ? 0.437 -5.497 -13.434 1.00 96.56 80 SER A CA 1
ATOM 681 C C . SER A 1 80 ? 0.081 -6.689 -12.530 1.00 96.56 80 SER A C 1
ATOM 683 O O . SER A 1 80 ? -0.057 -6.550 -11.312 1.00 96.56 80 SER A O 1
ATOM 685 N N . VAL A 1 81 ? -0.046 -7.894 -13.095 1.00 96.88 81 VAL A N 1
ATOM 686 C CA . VAL A 1 81 ? -0.208 -9.117 -12.278 1.00 96.88 81 VAL A CA 1
ATOM 687 C C . VAL A 1 81 ? 0.956 -9.259 -11.292 1.00 96.88 81 VAL A C 1
ATOM 689 O O . VAL A 1 81 ? 0.729 -9.462 -10.103 1.00 96.88 81 VAL A O 1
ATOM 692 N N . PHE A 1 82 ? 2.186 -9.045 -11.772 1.00 96.56 82 PHE A N 1
ATOM 693 C CA . PHE A 1 82 ? 3.386 -9.047 -10.938 1.00 96.56 82 PHE A CA 1
ATOM 694 C C . PHE A 1 82 ? 3.335 -7.965 -9.851 1.00 96.56 82 PHE A C 1
ATOM 696 O O . PHE A 1 82 ? 3.661 -8.241 -8.701 1.00 96.56 82 PHE A O 1
ATOM 703 N N . GLY A 1 83 ? 2.900 -6.746 -10.185 1.00 96.88 83 GLY A N 1
ATOM 704 C CA . GLY A 1 83 ? 2.792 -5.664 -9.207 1.00 96.88 83 GLY A CA 1
ATOM 705 C C . GLY A 1 83 ? 1.754 -5.933 -8.117 1.00 96.88 83 GLY A C 1
ATOM 706 O O . GLY A 1 83 ? 2.033 -5.700 -6.943 1.00 96.88 83 GLY A O 1
ATOM 707 N N . ASN A 1 84 ? 0.590 -6.480 -8.482 1.00 97.31 84 ASN A N 1
ATOM 708 C CA . ASN A 1 84 ? -0.430 -6.875 -7.509 1.00 97.31 84 ASN A CA 1
ATOM 709 C C . ASN A 1 84 ? 0.104 -7.947 -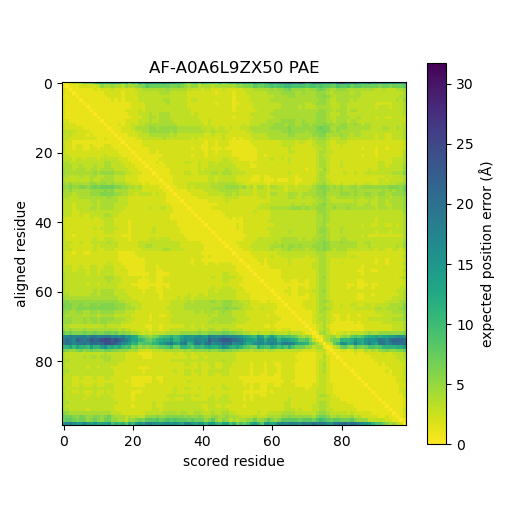6.557 1.00 97.31 84 ASN A C 1
ATOM 711 O O . ASN A 1 84 ? -0.050 -7.815 -5.347 1.00 97.31 84 ASN A O 1
ATOM 715 N N . GLU A 1 85 ? 0.756 -8.983 -7.091 1.00 98.12 85 GLU A N 1
ATOM 716 C CA . GLU A 1 85 ? 1.352 -10.048 -6.280 1.00 98.12 85 GLU A CA 1
ATOM 717 C C . GLU A 1 85 ? 2.446 -9.506 -5.351 1.00 98.12 85 GLU A C 1
ATOM 719 O O . GLU A 1 85 ? 2.458 -9.808 -4.157 1.00 98.12 85 GLU A O 1
ATOM 724 N N . PHE A 1 86 ? 3.325 -8.645 -5.869 1.00 97.75 86 PHE A N 1
ATOM 725 C CA . PHE A 1 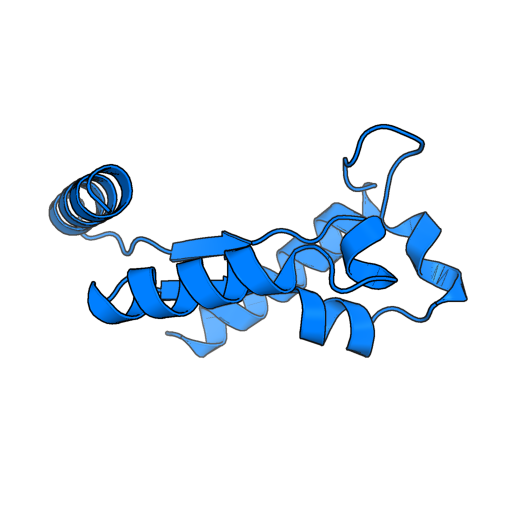86 ? 4.375 -7.997 -5.088 1.00 97.75 86 PHE A CA 1
ATOM 726 C C . PHE A 1 86 ? 3.809 -7.204 -3.902 1.00 97.75 86 PHE A C 1
ATOM 728 O O . PHE A 1 86 ? 4.213 -7.433 -2.760 1.00 97.75 86 PHE A O 1
ATOM 735 N N . PHE A 1 87 ? 2.857 -6.297 -4.148 1.00 97.69 87 PHE A N 1
ATOM 736 C CA . PHE A 1 87 ? 2.285 -5.468 -3.087 1.00 97.69 87 PHE A CA 1
ATOM 737 C C . PHE A 1 87 ? 1.400 -6.261 -2.127 1.00 97.69 87 PHE A C 1
ATOM 739 O O . PHE A 1 87 ? 1.400 -5.959 -0.935 1.00 97.69 87 PHE A O 1
ATOM 746 N N . ALA A 1 88 ? 0.695 -7.292 -2.601 1.00 97.62 88 ALA A N 1
ATOM 747 C CA . ALA A 1 88 ? -0.077 -8.181 -1.737 1.00 97.62 88 ALA A CA 1
ATOM 748 C C . ALA A 1 88 ? 0.828 -8.933 -0.751 1.00 97.62 88 ALA A C 1
ATOM 750 O O . ALA A 1 88 ? 0.534 -8.954 0.442 1.00 97.62 88 ALA A O 1
ATOM 751 N N . ASN A 1 89 ? 1.953 -9.480 -1.224 1.00 97.88 89 ASN A N 1
ATOM 752 C CA . ASN A 1 89 ? 2.925 -10.155 -0.364 1.00 97.88 89 ASN A CA 1
ATOM 753 C C . ASN A 1 89 ? 3.574 -9.178 0.623 1.00 97.88 89 ASN A C 1
ATOM 755 O O . ASN A 1 89 ? 3.643 -9.461 1.815 1.00 97.88 89 ASN A O 1
ATOM 759 N N . LEU A 1 90 ? 3.989 -7.996 0.158 1.00 97.12 90 LEU A N 1
ATOM 760 C CA . LEU A 1 90 ? 4.568 -6.976 1.033 1.00 97.12 90 LEU A CA 1
ATOM 761 C C . LEU A 1 90 ? 3.585 -6.534 2.128 1.0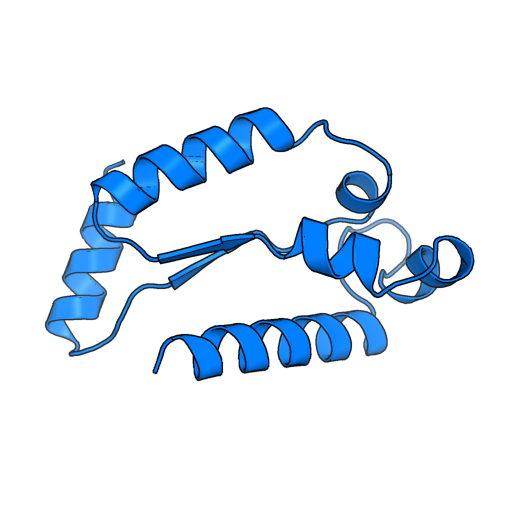0 97.12 90 LEU A C 1
ATOM 763 O O . LEU A 1 90 ? 3.969 -6.391 3.289 1.00 97.12 90 LEU A O 1
ATOM 767 N N . LEU A 1 91 ? 2.314 -6.334 1.771 1.00 96.62 91 LEU A N 1
ATOM 768 C CA . LEU A 1 91 ? 1.260 -6.003 2.723 1.00 96.62 91 LEU A CA 1
ATOM 769 C C . LEU A 1 91 ? 1.018 -7.145 3.715 1.00 96.62 91 LEU A C 1
ATOM 771 O O . LEU A 1 91 ? 0.882 -6.890 4.908 1.00 96.62 91 LEU A O 1
ATOM 775 N N . TYR A 1 92 ? 0.977 -8.388 3.237 1.00 96.69 92 TYR A N 1
ATOM 776 C CA . TYR A 1 92 ? 0.780 -9.566 4.076 1.00 96.69 92 TYR A CA 1
ATOM 777 C C . TYR A 1 92 ? 1.862 -9.689 5.156 1.00 96.69 92 TYR A C 1
ATOM 779 O O . TYR A 1 92 ? 1.530 -9.821 6.332 1.00 96.69 92 TYR A O 1
ATOM 787 N N . GLU A 1 93 ? 3.137 -9.541 4.786 1.00 95.69 93 GLU A N 1
ATOM 788 C CA . GLU A 1 93 ? 4.257 -9.560 5.738 1.00 95.69 93 GLU A CA 1
ATOM 789 C C . GLU A 1 93 ? 4.163 -8.423 6.767 1.00 95.69 93 GLU A C 1
ATOM 791 O O . GLU A 1 93 ? 4.366 -8.638 7.964 1.00 95.69 93 GLU A O 1
ATOM 796 N N . ASN A 1 94 ? 3.788 -7.215 6.328 1.00 95.06 94 ASN A N 1
ATOM 797 C CA . ASN A 1 94 ? 3.567 -6.093 7.242 1.00 95.06 94 ASN A CA 1
ATOM 798 C C . ASN A 1 94 ? 2.453 -6.404 8.250 1.00 95.06 94 ASN A C 1
ATOM 800 O O . ASN A 1 94 ? 2.639 -6.197 9.447 1.00 95.06 94 ASN A O 1
ATOM 804 N N . LEU A 1 95 ? 1.324 -6.947 7.790 1.00 94.25 95 LEU A N 1
ATOM 805 C CA . LEU A 1 95 ? 0.200 -7.311 8.654 1.00 94.25 95 LEU A CA 1
ATOM 806 C C . LEU A 1 95 ? 0.553 -8.429 9.646 1.00 94.25 95 LEU A C 1
ATOM 808 O O . LEU A 1 95 ? 0.152 -8.346 10.804 1.00 94.25 95 LEU A O 1
ATOM 812 N N . LEU A 1 96 ? 1.328 -9.438 9.235 1.00 94.81 96 LEU A N 1
ATOM 813 C CA . LEU A 1 96 ? 1.809 -10.492 10.137 1.00 94.81 96 LEU A CA 1
ATOM 814 C C . LEU A 1 96 ? 2.756 -9.958 11.215 1.00 94.81 96 LEU A C 1
ATOM 816 O O . LEU A 1 96 ? 2.754 -10.451 12.337 1.00 94.81 96 LEU A O 1
ATOM 820 N N . SER A 1 97 ? 3.558 -8.938 10.909 1.00 92.62 97 SER A N 1
ATOM 821 C CA . SER A 1 97 ? 4.449 -8.330 11.907 1.00 92.62 97 SER A CA 1
ATOM 822 C C . SER A 1 97 ? 3.714 -7.510 12.981 1.00 92.62 97 SER A C 1
ATOM 824 O O . SER A 1 97 ? 4.322 -7.117 13.976 1.00 92.62 97 SER A O 1
ATOM 826 N N . MET A 1 98 ? 2.417 -7.247 12.778 1.00 85.56 98 MET A N 1
ATOM 827 C CA . MET A 1 98 ? 1.557 -6.485 13.690 1.00 85.56 98 MET A CA 1
ATOM 828 C C . MET A 1 98 ? 0.690 -7.361 14.602 1.00 85.56 98 MET A C 1
ATOM 830 O O . MET A 1 98 ? 0.080 -6.824 15.529 1.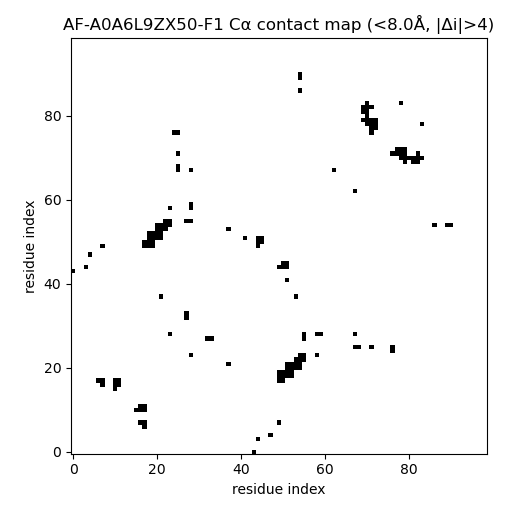00 85.56 98 MET A O 1
ATOM 834 N N . SER A 1 99 ? 0.592 -8.666 14.325 1.00 64.50 99 SER A N 1
ATOM 835 C CA . SER A 1 99 ? -0.140 -9.644 15.145 1.00 64.50 99 SER A CA 1
ATOM 836 C C . SER A 1 99 ? 0.712 -10.189 16.281 1.00 64.50 99 SER A C 1
ATOM 838 O O . SER A 1 99 ? 0.168 -10.323 17.399 1.00 64.50 99 SER A O 1
#

Foldseek 3Di:
DVVVLVVQVVQVVVVHAAEAEDDDFLCLLPDCPCVVVLVVVCVVCVVSVHHYYYCSVVVNVPDDPVCSCQQPDPDDRHGDPVVVVVVVVVVVVVVVVVD

Sequence (99 aa):
MKIFEELAEINRDKNSTLVVIYLPTRFDYYGNESDFWRQYLQVKLEKHNIIYLDLIAEFRKIIPNEKVETVFLEGDGHYSVFGNEFFANLLYENLLSMS